Protein AF-A0A958MQM0-F1 (afdb_monomer)

Secondary structure (DSSP, 8-state):
-HHHHHHHHH--TTEEEEEEEEETTEEEEEEEESSHHHHHHHHHHHHT-TTEEEEEEEEEEEEEETTEEEEEEEEEEEEP---

Foldseek 3Di:
DVVVVVCVVPQDPFKDWPDWDDDDQKIKTKIKGADPVSVVVVLVVQPPDLQWADKDWPDWDWDQDPVGIIIITIIMTGGRPPD

Sequence (83 aa):
LKALDYMQTIMPERVWLTSLTYQEEKFSLKGFALTDDDLTDLIQALDKSSFFADVILLQAKEQNTPDGTLKNFEITTAIG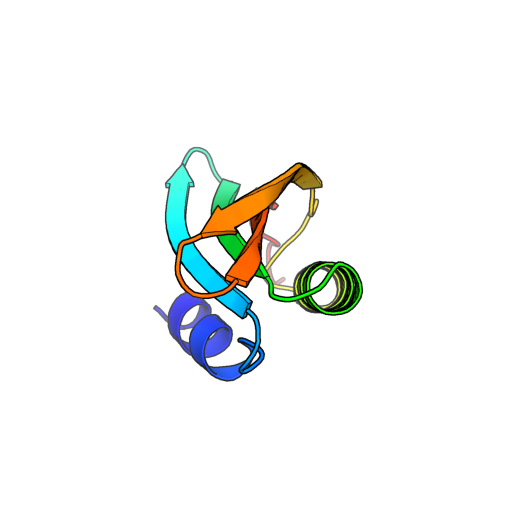VAE

Solvent-accessible surface area (backbone atoms only — not comparable to full-atom values): 4689 Å² total; per-residue (Å²): 113,68,68,62,55,50,51,67,71,67,49,51,100,58,40,49,76,76,44,80,45,79,55,94,71,26,41,39,40,30,29,41,17,61,45,71,64,56,46,50,50,51,54,52,55,43,61,73,31,64,60,36,32,75,77,40,79,78,42,78,43,82,41,80,46,101,93,44,68,30,31,40,34,31,37,37,25,33,63,27,80,74,125

pLDDT: mean 79.85, std 11.15, range [41.44, 92.25]

Nearest PDB structures (foldseek):
  5uvr-assembly1_A  TM=6.040E-01  e=3.601E-02  Pseudomonas aeruginosa
  6lad-assembly7_C  TM=4.844E-01  e=1.787E-01  Akkermansia muciniphila ATCC BAA-835
  6lad-assembly7_A  TM=5.208E-01  e=2.378E-01  Akkermansia muciniphila ATCC BAA-835

Radius of gyration: 12.61 Å; Cα contacts (8 Å, |Δi|>4): 145; chains: 1; bounding box: 32×22×32 Å

Mean predicted aligned error: 7.41 Å

Structure (mmCIF, N/CA/C/O backbone):
data_AF-A0A958MQM0-F1
#
_entry.id   AF-A0A958MQM0-F1
#
loop_
_atom_site.group_PDB
_atom_site.id
_atom_site.type_symbol
_atom_site.label_atom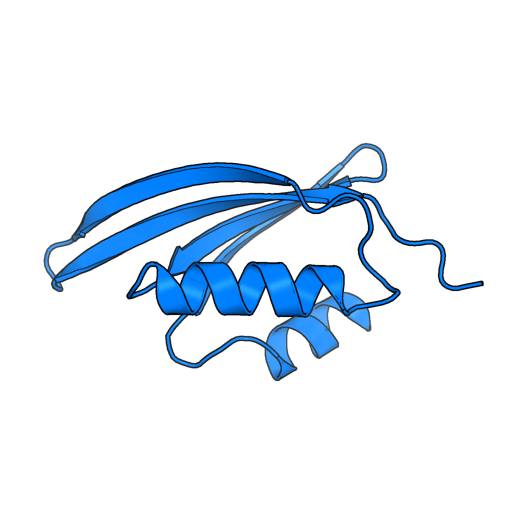_id
_atom_site.label_alt_id
_atom_site.label_comp_id
_atom_site.label_asym_id
_atom_site.label_entity_id
_atom_site.label_seq_id
_atom_site.pdbx_PDB_ins_code
_atom_site.Cartn_x
_atom_site.Cartn_y
_atom_site.Cartn_z
_atom_site.occupancy
_atom_site.B_iso_or_equiv
_atom_site.auth_seq_id
_atom_site.auth_comp_id
_atom_site.auth_asym_id
_atom_site.auth_atom_id
_atom_site.pdbx_PDB_model_num
ATOM 1 N N . LEU A 1 1 ? 3.434 -6.808 16.048 1.00 53.81 1 LEU A N 1
ATOM 2 C CA . LEU A 1 1 ? 4.447 -7.705 15.436 1.00 53.81 1 LEU A CA 1
ATOM 3 C C . LEU A 1 1 ? 3.848 -8.644 14.382 1.00 53.81 1 LEU A C 1
ATOM 5 O O . LEU A 1 1 ? 4.422 -8.711 13.312 1.00 53.81 1 LEU A O 1
ATOM 9 N N . LYS A 1 2 ? 2.678 -9.274 14.594 1.00 60.75 2 LYS A N 1
ATOM 10 C CA . LYS A 1 2 ? 2.047 -10.162 13.587 1.00 60.75 2 LYS A CA 1
ATOM 11 C C . LYS A 1 2 ? 1.641 -9.492 12.262 1.00 60.75 2 LYS A C 1
ATOM 13 O O . LYS A 1 2 ? 1.757 -10.118 11.221 1.00 60.75 2 LYS A O 1
ATOM 18 N N . ALA A 1 3 ? 1.199 -8.232 12.290 1.00 56.41 3 ALA A N 1
ATOM 19 C CA . ALA A 1 3 ? 0.810 -7.510 11.072 1.00 56.41 3 ALA A CA 1
ATOM 20 C C . ALA A 1 3 ? 1.998 -7.263 10.124 1.00 56.41 3 ALA A C 1
ATOM 22 O O . ALA A 1 3 ? 1.856 -7.395 8.916 1.00 56.41 3 ALA A O 1
ATOM 23 N N . LEU A 1 4 ? 3.181 -6.975 10.679 1.00 63.16 4 LEU A N 1
ATOM 24 C CA . LEU A 1 4 ? 4.408 -6.794 9.900 1.00 63.16 4 LEU A CA 1
ATOM 25 C C . LEU A 1 4 ? 4.846 -8.113 9.235 1.00 63.16 4 LEU A C 1
ATOM 27 O O . LEU A 1 4 ? 5.216 -8.122 8.068 1.00 63.16 4 LEU A O 1
ATOM 31 N N . ASP A 1 5 ? 4.751 -9.219 9.975 1.00 65.44 5 ASP A N 1
ATOM 32 C CA . ASP A 1 5 ? 5.089 -10.574 9.513 1.00 65.44 5 ASP A CA 1
ATOM 33 C C . ASP A 1 5 ? 4.142 -11.047 8.391 1.00 65.44 5 ASP A C 1
ATOM 35 O O . ASP A 1 5 ? 4.562 -11.567 7.356 1.00 65.44 5 ASP A O 1
ATOM 39 N N . TYR A 1 6 ? 2.843 -10.766 8.548 1.00 64.25 6 TYR A N 1
ATOM 40 C CA . TYR A 1 6 ? 1.838 -11.031 7.521 1.00 64.25 6 TYR A CA 1
ATOM 41 C C . TYR A 1 6 ? 2.091 -10.201 6.260 1.00 64.25 6 TYR A C 1
ATOM 43 O O . TYR A 1 6 ? 2.082 -10.743 5.160 1.00 64.25 6 TYR A O 1
ATOM 51 N N . MET A 1 7 ? 2.413 -8.912 6.415 1.00 63.84 7 MET A N 1
ATOM 52 C CA . MET A 1 7 ? 2.792 -8.048 5.297 1.00 63.84 7 MET A CA 1
ATOM 53 C C . MET A 1 7 ? 4.000 -8.575 4.517 1.00 63.84 7 MET A C 1
ATOM 55 O O . MET A 1 7 ? 4.006 -8.499 3.294 1.00 63.84 7 MET A O 1
ATOM 59 N N . GLN A 1 8 ? 5.001 -9.143 5.196 1.00 61.34 8 GLN A N 1
ATOM 60 C CA . GLN A 1 8 ? 6.145 -9.771 4.525 1.00 61.34 8 GLN A CA 1
ATOM 61 C C . GLN A 1 8 ? 5.765 -11.024 3.733 1.00 61.34 8 GLN A C 1
ATOM 63 O O . GLN A 1 8 ? 6.390 -11.306 2.717 1.00 61.34 8 GLN A O 1
ATOM 68 N N . THR A 1 9 ? 4.736 -11.750 4.167 1.00 62.38 9 THR A N 1
ATOM 69 C CA . THR A 1 9 ? 4.265 -12.969 3.494 1.00 62.38 9 THR A CA 1
ATOM 70 C C . THR A 1 9 ? 3.396 -12.663 2.272 1.00 62.38 9 THR A C 1
ATOM 72 O O . THR A 1 9 ? 3.405 -13.429 1.313 1.00 62.38 9 THR A O 1
ATOM 75 N N . ILE A 1 10 ? 2.642 -11.560 2.298 1.00 64.44 10 ILE A N 1
ATOM 76 C CA . ILE A 1 10 ? 1.735 -11.176 1.205 1.00 64.44 10 ILE A CA 1
ATOM 77 C C . ILE A 1 10 ? 2.376 -10.244 0.176 1.00 64.44 10 ILE A C 1
ATOM 79 O O . ILE A 1 10 ? 1.731 -9.954 -0.825 1.00 64.44 10 ILE A O 1
ATOM 83 N N . MET A 1 11 ? 3.587 -9.725 0.425 1.00 62.38 11 MET A N 1
ATOM 84 C CA . MET A 1 11 ? 4.225 -8.791 -0.502 1.00 62.38 11 MET A CA 1
ATOM 85 C C . MET A 1 11 ? 4.521 -9.504 -1.833 1.00 62.38 11 MET A C 1
ATOM 87 O O . MET A 1 11 ? 5.304 -10.457 -1.843 1.00 62.38 11 MET A O 1
ATOM 91 N N . PRO A 1 12 ? 3.914 -9.060 -2.951 1.00 60.09 12 PRO A N 1
ATOM 92 C CA . PRO A 1 12 ? 4.224 -9.596 -4.270 1.00 60.09 12 PRO A CA 1
ATOM 93 C C . PRO A 1 12 ? 5.716 -9.420 -4.567 1.00 60.09 12 PRO A C 1
ATOM 95 O O . PRO A 1 12 ? 6.276 -8.375 -4.247 1.00 60.09 12 PRO A O 1
ATOM 98 N N . GLU A 1 13 ? 6.358 -10.360 -5.273 1.00 67.25 13 GLU A N 1
ATOM 99 C CA . GLU A 1 13 ? 7.770 -10.222 -5.708 1.00 67.25 13 GLU A CA 1
ATOM 100 C C . GLU A 1 13 ? 8.044 -8.917 -6.485 1.00 67.25 13 GLU A C 1
ATOM 102 O O . GLU A 1 13 ? 9.186 -8.489 -6.637 1.00 67.25 13 GLU A O 1
ATOM 107 N N . ARG A 1 14 ? 6.980 -8.282 -6.984 1.00 79.88 14 ARG A N 1
ATOM 108 C CA . ARG A 1 14 ? 6.984 -7.102 -7.845 1.00 79.88 14 ARG A CA 1
ATOM 109 C C . ARG A 1 14 ? 6.642 -5.792 -7.132 1.00 79.88 14 ARG A C 1
ATOM 111 O O . ARG A 1 14 ? 6.579 -4.744 -7.780 1.00 79.88 14 ARG A O 1
ATOM 118 N N . VAL A 1 15 ? 6.423 -5.848 -5.819 1.00 81.19 15 VAL A N 1
ATOM 119 C CA . VAL A 1 15 ? 6.053 -4.705 -4.985 1.00 81.19 15 VAL A CA 1
ATOM 120 C C . VAL A 1 15 ? 6.856 -4.736 -3.697 1.00 81.19 15 VAL A C 1
ATOM 122 O O . VAL A 1 15 ? 6.897 -5.743 -2.998 1.00 81.19 15 VAL A O 1
ATOM 125 N N . TRP A 1 16 ? 7.461 -3.611 -3.339 1.00 84.12 16 TRP A N 1
ATOM 126 C CA . TRP A 1 16 ? 8.192 -3.500 -2.083 1.00 84.12 16 TRP A CA 1
ATOM 127 C C . TRP A 1 16 ? 7.895 -2.190 -1.379 1.00 84.12 16 TRP A C 1
ATOM 129 O O . TRP A 1 16 ? 7.696 -1.140 -1.992 1.00 84.12 16 TRP A O 1
ATOM 139 N N . LEU A 1 17 ? 7.902 -2.254 -0.055 1.00 83.88 17 LEU A N 1
ATOM 140 C CA . LEU A 1 17 ? 7.703 -1.097 0.800 1.00 83.88 17 LEU A CA 1
ATOM 141 C C . LEU A 1 17 ? 9.044 -0.448 1.119 1.00 83.88 17 LEU A C 1
ATOM 143 O O . LEU A 1 17 ? 10.013 -1.109 1.484 1.00 83.88 17 LEU A O 1
ATOM 147 N N . THR A 1 18 ? 9.086 0.870 1.005 1.00 84.81 18 THR A N 1
ATOM 148 C CA . THR A 1 18 ? 10.239 1.697 1.366 1.00 84.81 18 THR A CA 1
ATOM 149 C C . THR A 1 18 ? 10.070 2.344 2.725 1.00 84.81 18 THR A C 1
ATOM 151 O O . THR A 1 18 ? 11.053 2.678 3.384 1.00 84.81 18 THR A O 1
ATOM 154 N N . SER A 1 19 ? 8.830 2.545 3.165 1.00 84.75 19 SER A N 1
ATOM 155 C CA . SER A 1 19 ? 8.531 3.073 4.488 1.00 84.75 19 SER A CA 1
ATOM 156 C C . SER A 1 19 ? 7.174 2.589 4.961 1.00 84.75 19 SER A C 1
ATOM 158 O O . SER A 1 19 ? 6.198 2.600 4.216 1.00 84.75 19 SER A O 1
ATOM 160 N N . LEU A 1 20 ? 7.122 2.204 6.230 1.00 84.31 20 LEU A N 1
ATOM 161 C CA . LEU A 1 20 ? 5.890 1.908 6.938 1.00 8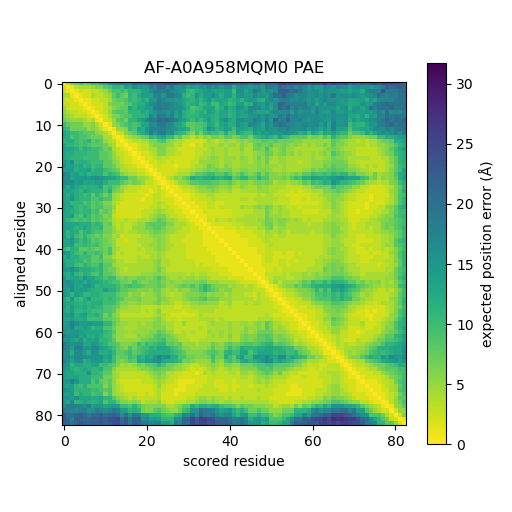4.31 20 LEU A CA 1
ATOM 162 C C . LEU A 1 20 ? 5.887 2.737 8.215 1.00 84.31 20 LEU A C 1
ATOM 164 O O . LEU A 1 20 ? 6.734 2.546 9.087 1.00 84.31 20 LEU A O 1
ATOM 168 N N . THR A 1 21 ? 4.930 3.648 8.316 1.00 84.25 21 THR A N 1
ATOM 169 C CA . THR A 1 21 ? 4.775 4.521 9.475 1.00 84.25 21 THR A CA 1
ATOM 170 C C . THR A 1 21 ? 3.400 4.300 10.071 1.00 84.25 21 THR A C 1
ATOM 172 O O . THR A 1 21 ? 2.410 4.268 9.350 1.00 84.25 21 THR A O 1
ATOM 175 N N . TYR A 1 22 ? 3.332 4.165 11.389 1.00 82.69 22 TYR A N 1
ATOM 176 C CA . TYR A 1 22 ? 2.076 4.089 12.119 1.00 82.69 22 TYR A CA 1
ATOM 177 C C . TYR A 1 22 ? 1.923 5.337 12.986 1.00 82.69 22 TYR A C 1
ATOM 179 O O . TYR A 1 22 ? 2.743 5.565 13.877 1.00 82.69 22 TYR A O 1
ATOM 187 N N . GLN A 1 23 ? 0.918 6.160 12.693 1.00 80.75 23 GLN A N 1
ATOM 188 C CA . GLN A 1 23 ? 0.636 7.416 13.390 1.00 80.75 23 GLN A CA 1
ATOM 189 C C . GLN A 1 23 ? -0.875 7.632 13.462 1.00 80.75 23 GLN A C 1
ATOM 191 O O . GLN A 1 23 ? -1.570 7.389 12.483 1.00 80.75 23 GLN A O 1
ATOM 196 N N . GLU A 1 24 ? -1.368 8.096 14.615 1.00 74.88 24 GLU A N 1
ATOM 197 C CA . GLU A 1 24 ? -2.771 8.519 14.786 1.00 74.88 24 GLU A CA 1
ATOM 198 C C . GLU A 1 24 ? -3.794 7.472 14.299 1.00 74.88 24 GLU A C 1
ATOM 200 O O . GLU A 1 24 ? -4.706 7.786 13.541 1.00 74.88 24 GLU A O 1
ATOM 205 N N . GLU A 1 25 ? -3.604 6.204 14.688 1.00 80.12 25 GLU A N 1
ATOM 206 C CA . GLU A 1 25 ? -4.496 5.082 14.326 1.00 80.12 25 GLU A CA 1
ATOM 207 C C . GLU A 1 25 ? -4.544 4.761 12.819 1.00 80.12 25 GLU A C 1
ATOM 209 O O . GLU A 1 25 ? -5.385 3.986 12.356 1.00 80.12 25 GLU A O 1
ATOM 214 N N . LYS A 1 26 ? -3.585 5.294 12.052 1.00 83.38 26 LYS A N 1
ATOM 215 C CA . LYS A 1 26 ? -3.418 5.047 10.620 1.00 83.38 26 LYS A CA 1
ATOM 216 C C . LYS A 1 26 ? -2.034 4.495 10.301 1.00 83.38 26 LYS A C 1
ATOM 218 O O . LYS A 1 26 ? -1.012 4.916 10.847 1.00 83.38 26 LYS A O 1
ATOM 223 N N . PHE A 1 27 ? -1.996 3.555 9.369 1.00 86.44 27 PHE A N 1
ATOM 224 C CA . PHE A 1 27 ? -0.786 3.091 8.713 1.00 86.44 27 PHE A CA 1
ATOM 225 C C . PHE A 1 27 ? -0.580 3.851 7.410 1.00 86.44 27 PHE A C 1
ATOM 227 O O . PHE A 1 27 ? -1.435 3.845 6.530 1.00 86.44 27 PHE A O 1
ATOM 234 N N . SER A 1 28 ? 0.587 4.460 7.271 1.00 88.00 28 SER A N 1
ATOM 235 C CA . SER A 1 28 ? 1.072 5.069 6.041 1.00 88.00 28 SER A CA 1
ATOM 236 C C . SER A 1 28 ? 2.144 4.174 5.442 1.00 88.00 28 SER A C 1
ATOM 238 O O . SER A 1 28 ? 3.205 3.959 6.033 1.00 88.00 28 SER A O 1
ATOM 240 N N . LEU A 1 29 ? 1.847 3.650 4.264 1.00 88.38 29 LEU A N 1
ATOM 241 C CA . LEU A 1 29 ? 2.668 2.739 3.491 1.00 88.38 29 LEU A CA 1
ATOM 242 C C . LEU A 1 29 ? 3.218 3.487 2.285 1.00 88.38 29 LEU A C 1
ATOM 244 O O . LEU A 1 29 ? 2.461 4.039 1.491 1.00 88.38 29 LEU A O 1
ATOM 248 N N . LYS A 1 30 ? 4.535 3.490 2.129 1.00 90.44 30 LYS A N 1
ATOM 249 C CA . LYS A 1 30 ? 5.201 4.001 0.931 1.00 90.44 30 LYS A CA 1
ATOM 250 C C . LYS A 1 30 ? 5.991 2.877 0.308 1.00 90.44 30 LYS A C 1
ATOM 252 O O . LYS A 1 30 ? 6.611 2.093 1.029 1.00 90.44 30 LYS A O 1
ATOM 257 N N . GLY A 1 31 ? 5.984 2.802 -1.011 1.00 89.50 31 GLY A N 1
ATOM 258 C CA . GLY A 1 31 ? 6.630 1.713 -1.718 1.00 89.50 31 GLY A CA 1
ATOM 259 C C . GLY A 1 31 ? 6.731 1.949 -3.209 1.00 89.50 31 GLY A C 1
ATOM 260 O O . GLY A 1 31 ? 6.345 2.996 -3.722 1.00 89.50 31 GLY A O 1
ATOM 261 N N . PHE A 1 32 ? 7.263 0.947 -3.893 1.00 89.12 32 PHE A N 1
ATOM 262 C CA . PHE A 1 32 ? 7.316 0.905 -5.342 1.00 89.12 32 PHE A CA 1
ATOM 263 C C . PHE A 1 32 ? 6.637 -0.358 -5.853 1.00 89.12 32 PHE A C 1
ATOM 265 O O . PHE A 1 32 ? 6.764 -1.428 -5.260 1.00 89.12 32 PHE A O 1
ATOM 272 N N . ALA A 1 33 ? 5.921 -0.211 -6.959 1.00 89.12 33 ALA A N 1
ATOM 273 C CA . ALA A 1 33 ? 5.319 -1.289 -7.722 1.00 89.12 33 ALA A CA 1
ATOM 274 C C . ALA A 1 33 ? 5.901 -1.285 -9.139 1.00 89.12 33 ALA A C 1
ATOM 276 O O . ALA A 1 33 ? 6.188 -0.221 -9.692 1.00 89.12 33 ALA A O 1
ATOM 277 N N . LEU A 1 34 ? 6.078 -2.461 -9.739 1.00 85.38 34 LEU A N 1
ATOM 278 C CA . LEU A 1 34 ? 6.537 -2.569 -11.127 1.00 85.38 34 LEU A CA 1
ATOM 279 C C . LE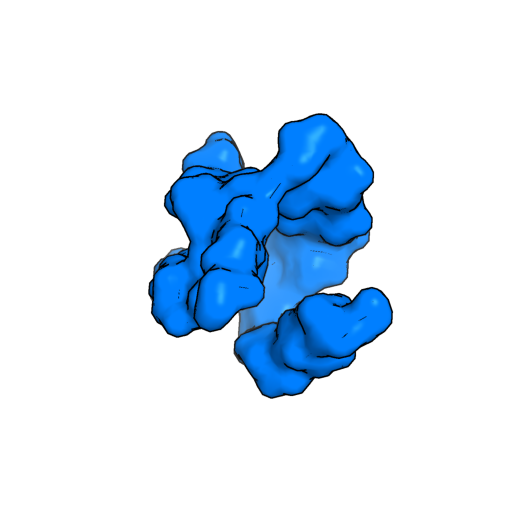U A 1 34 ? 5.470 -2.107 -12.129 1.00 85.38 34 LEU A C 1
ATOM 281 O O . LEU A 1 34 ? 5.811 -1.457 -13.116 1.00 85.38 34 LEU A O 1
ATOM 285 N N . THR A 1 35 ? 4.193 -2.401 -11.879 1.00 85.25 35 THR A N 1
ATOM 286 C CA . THR A 1 35 ? 3.076 -2.020 -12.758 1.00 85.25 35 THR A CA 1
ATOM 287 C C . THR A 1 35 ? 1.891 -1.445 -11.974 1.00 85.25 35 THR A C 1
ATOM 289 O O . THR A 1 35 ? 1.853 -1.493 -10.744 1.00 85.25 35 THR A O 1
ATOM 292 N N . ASP A 1 36 ? 0.922 -0.843 -12.671 1.00 85.31 36 ASP A N 1
ATOM 293 C CA . ASP A 1 36 ? -0.354 -0.451 -12.051 1.00 85.31 36 ASP A CA 1
ATOM 294 C C . ASP A 1 36 ? -1.205 -1.646 -11.616 1.00 85.31 36 ASP A C 1
ATOM 296 O O . ASP A 1 36 ? -1.939 -1.530 -10.634 1.00 85.31 36 ASP A O 1
ATOM 300 N N . ASP A 1 37 ? -1.074 -2.779 -12.303 1.00 87.19 37 ASP A N 1
ATOM 301 C CA . ASP A 1 37 ? -1.762 -4.020 -11.953 1.00 87.19 37 ASP A CA 1
ATOM 302 C C . ASP A 1 37 ? -1.274 -4.527 -10.588 1.00 87.19 37 ASP A C 1
ATOM 304 O O . ASP A 1 37 ? -2.075 -4.734 -9.681 1.00 87.19 37 ASP A O 1
ATOM 308 N N . ASP A 1 38 ? 0.049 -4.545 -10.384 1.00 86.62 38 ASP A N 1
ATOM 309 C CA . ASP A 1 38 ? 0.680 -4.901 -9.106 1.00 86.62 38 ASP A CA 1
ATOM 310 C C . ASP A 1 38 ? 0.238 -3.980 -7.950 1.00 86.62 38 ASP A C 1
ATOM 312 O O . ASP A 1 38 ? 0.006 -4.426 -6.824 1.00 86.62 38 ASP A O 1
ATOM 316 N N . LEU A 1 39 ? 0.114 -2.673 -8.214 1.00 85.94 39 LEU A N 1
ATOM 317 C CA . LEU A 1 39 ? -0.383 -1.713 -7.225 1.00 85.94 39 LEU A CA 1
ATOM 318 C C . LEU A 1 39 ? -1.858 -1.970 -6.889 1.00 85.94 39 LEU A C 1
ATOM 320 O O . LEU A 1 39 ? -2.260 -1.868 -5.730 1.00 85.94 39 LEU A O 1
ATOM 324 N N . THR A 1 40 ? -2.664 -2.288 -7.899 1.00 87.88 40 THR A N 1
ATOM 325 C CA . THR A 1 40 ? -4.089 -2.581 -7.728 1.00 87.88 40 THR A CA 1
ATOM 326 C C . THR A 1 40 ? -4.285 -3.862 -6.921 1.00 87.88 40 THR A C 1
ATOM 328 O O . THR A 1 40 ? -5.097 -3.867 -5.995 1.00 87.88 40 THR A O 1
ATOM 331 N N . ASP A 1 41 ? -3.505 -4.909 -7.201 1.00 87.94 41 ASP A N 1
ATOM 332 C CA . ASP A 1 41 ? -3.518 -6.163 -6.442 1.00 87.94 41 ASP A CA 1
ATOM 333 C C . ASP A 1 41 ? -3.144 -5.933 -4.970 1.00 87.94 41 ASP A C 1
ATOM 335 O O . ASP A 1 41 ? -3.862 -6.383 -4.076 1.00 87.94 41 ASP A O 1
ATOM 339 N N . LEU A 1 42 ? -2.116 -5.114 -4.698 1.00 85.12 42 LEU A N 1
ATOM 340 C CA . LEU A 1 42 ? -1.758 -4.723 -3.331 1.00 85.12 42 LEU A CA 1
ATOM 341 C C . LEU A 1 42 ? -2.928 -4.039 -2.608 1.00 85.12 42 LEU A C 1
ATOM 343 O O . LEU A 1 42 ? -3.238 -4.388 -1.469 1.00 85.12 42 LEU A O 1
ATOM 347 N N . ILE A 1 43 ? -3.574 -3.058 -3.246 1.00 86.44 43 ILE A N 1
ATOM 348 C CA . ILE A 1 43 ? -4.708 -2.336 -2.652 1.00 86.44 43 ILE A CA 1
ATOM 349 C C . ILE A 1 43 ? -5.854 -3.309 -2.355 1.00 86.44 43 ILE A C 1
ATOM 351 O O . ILE A 1 43 ? -6.414 -3.267 -1.262 1.00 86.44 43 ILE A O 1
ATOM 355 N N . GLN A 1 44 ? -6.166 -4.225 -3.276 1.00 87.31 44 GLN A N 1
ATOM 356 C CA . GLN A 1 44 ? -7.190 -5.248 -3.057 1.00 87.31 44 GLN A CA 1
ATOM 357 C C . GLN A 1 44 ? -6.821 -6.239 -1.947 1.00 87.31 44 GLN A C 1
ATOM 359 O O . GLN A 1 44 ? -7.699 -6.680 -1.207 1.00 87.31 44 GLN A O 1
ATOM 364 N N . ALA A 1 45 ? -5.547 -6.607 -1.815 1.00 84.44 45 ALA A N 1
ATOM 365 C CA . ALA A 1 45 ? -5.072 -7.473 -0.741 1.00 84.44 45 ALA A CA 1
ATOM 366 C C . ALA A 1 45 ? -5.179 -6.788 0.630 1.00 84.44 45 ALA A C 1
ATOM 368 O O . ALA A 1 45 ? -5.566 -7.430 1.608 1.00 84.44 45 ALA A O 1
ATOM 369 N N . LEU A 1 46 ? -4.880 -5.486 0.695 1.00 82.56 46 LEU A N 1
ATOM 370 C CA . LEU A 1 46 ? -5.063 -4.675 1.899 1.00 82.56 46 LEU A CA 1
ATOM 371 C C . LEU A 1 46 ? -6.546 -4.537 2.257 1.00 82.56 46 LEU A C 1
ATOM 373 O O . LEU A 1 46 ? -6.894 -4.738 3.413 1.00 82.56 46 LEU A O 1
ATOM 377 N N . ASP A 1 47 ? -7.409 -4.273 1.275 1.00 82.81 47 ASP A N 1
ATOM 378 C CA . ASP A 1 47 ? -8.861 -4.144 1.461 1.00 82.81 47 ASP A CA 1
ATOM 379 C C . ASP A 1 47 ? -9.521 -5.458 1.919 1.00 82.81 47 ASP A C 1
ATOM 381 O O . ASP A 1 47 ? -10.379 -5.471 2.797 1.00 82.81 47 ASP A O 1
ATOM 385 N N . LYS A 1 48 ? -9.060 -6.602 1.395 1.00 82.69 48 LYS A N 1
ATOM 386 C CA . LYS A 1 48 ? -9.516 -7.935 1.832 1.00 82.69 48 LYS A CA 1
ATOM 387 C C . LYS A 1 48 ? -9.072 -8.306 3.245 1.00 82.69 48 LYS A C 1
ATOM 389 O O . LYS A 1 48 ? -9.578 -9.279 3.807 1.00 82.69 48 LYS A O 1
ATOM 394 N N . SER A 1 49 ? -8.091 -7.606 3.801 1.00 79.31 49 SER A N 1
ATOM 395 C CA . SER A 1 49 ? -7.518 -7.941 5.095 1.00 79.31 49 SER A CA 1
ATOM 396 C C . SER A 1 49 ? -8.330 -7.299 6.213 1.00 79.31 49 SER A C 1
ATOM 398 O O . SER A 1 49 ? -8.405 -6.083 6.312 1.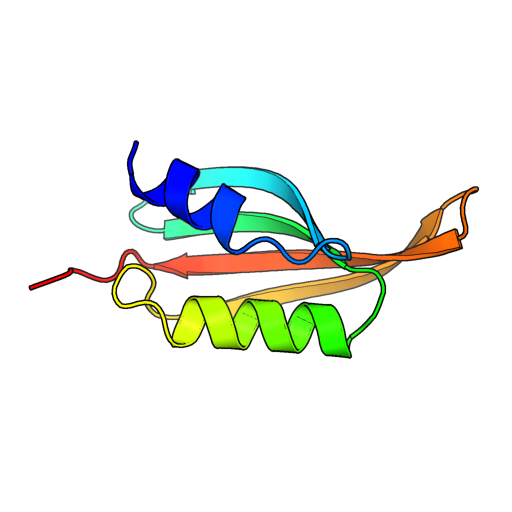00 79.31 49 SER A O 1
ATOM 400 N N . SER A 1 50 ? -8.854 -8.100 7.144 1.00 76.75 50 SER A N 1
ATOM 401 C CA . SER A 1 50 ? -9.600 -7.593 8.311 1.00 76.75 50 SER A CA 1
ATOM 402 C C . SER A 1 50 ? -8.764 -6.722 9.266 1.00 76.75 50 SER A C 1
ATOM 404 O O . SER A 1 50 ? -9.297 -6.165 10.219 1.00 76.75 50 SER A O 1
ATOM 406 N N . PHE A 1 51 ? -7.452 -6.618 9.036 1.00 74.00 51 PHE A N 1
ATOM 407 C CA . PHE A 1 51 ? -6.533 -5.789 9.817 1.00 74.00 51 PHE A CA 1
ATOM 408 C C . PHE A 1 51 ? -6.447 -4.338 9.330 1.00 74.00 51 PHE A C 1
ATOM 410 O O . PHE A 1 51 ? -5.992 -3.477 10.085 1.00 74.00 51 PHE A O 1
ATOM 417 N N . PHE A 1 52 ? -6.847 -4.060 8.088 1.00 81.62 52 PHE A N 1
ATOM 418 C CA . PHE A 1 52 ? -6.767 -2.733 7.485 1.00 81.62 52 PHE A CA 1
ATOM 419 C C . PHE A 1 52 ? -8.165 -2.300 7.046 1.00 81.62 52 PHE A C 1
ATOM 421 O O . PHE A 1 52 ? -8.906 -3.068 6.448 1.00 81.62 52 PHE A O 1
ATOM 428 N N . ALA A 1 53 ? -8.532 -1.066 7.367 1.00 81.00 53 ALA A N 1
ATOM 429 C CA . ALA A 1 53 ? -9.785 -0.451 6.948 1.00 81.00 53 ALA A CA 1
ATOM 430 C C . ALA A 1 53 ? -9.478 0.862 6.223 1.00 81.00 53 ALA A C 1
ATOM 432 O O . ALA A 1 53 ? -8.418 1.446 6.438 1.00 81.00 53 ALA A O 1
ATOM 433 N N . ASP A 1 54 ? -10.394 1.345 5.385 1.00 84.69 54 ASP A N 1
ATOM 434 C CA . ASP A 1 54 ? -10.270 2.661 4.737 1.00 84.69 54 ASP A CA 1
ATOM 435 C C . ASP A 1 54 ? -8.945 2.815 3.951 1.00 84.69 54 ASP A C 1
ATOM 437 O O . ASP A 1 54 ? -8.114 3.687 4.218 1.00 84.69 54 ASP A O 1
ATOM 441 N N . VAL A 1 55 ? -8.699 1.896 3.009 1.00 87.25 55 VAL A N 1
ATOM 442 C CA . VAL A 1 55 ? -7.483 1.894 2.183 1.00 87.25 55 VAL A CA 1
ATOM 443 C C . VAL A 1 55 ? -7.567 3.003 1.134 1.00 87.25 55 VAL A C 1
ATOM 445 O O . VAL A 1 55 ? -8.358 2.938 0.197 1.00 87.25 55 VAL A O 1
ATOM 448 N N . ILE A 1 56 ? -6.723 4.024 1.270 1.00 88.44 56 ILE A N 1
ATOM 449 C CA . ILE A 1 56 ? -6.703 5.206 0.405 1.00 88.44 56 ILE A CA 1
ATOM 450 C C . ILE A 1 56 ? -5.338 5.328 -0.270 1.00 88.44 56 ILE A C 1
ATOM 452 O O . ILE A 1 56 ? -4.306 5.472 0.386 1.00 88.44 56 ILE A O 1
ATOM 456 N N . LEU A 1 57 ? -5.334 5.355 -1.601 1.00 89.62 57 LEU A N 1
ATOM 457 C CA . LEU A 1 57 ? -4.153 5.684 -2.394 1.00 89.62 57 LEU A CA 1
ATOM 458 C C . LEU A 1 57 ? -3.964 7.209 -2.434 1.00 89.62 57 LEU A C 1
ATOM 460 O O . LEU A 1 57 ? -4.708 7.919 -3.108 1.00 89.62 57 LEU A O 1
ATOM 464 N N . LEU A 1 58 ? -2.963 7.717 -1.716 1.00 90.19 58 LEU A N 1
ATOM 465 C CA . LEU A 1 58 ? -2.618 9.142 -1.678 1.00 90.19 58 LEU A CA 1
ATOM 466 C C . LEU A 1 58 ? -1.805 9.565 -2.900 1.00 90.19 58 LEU A C 1
ATOM 468 O O . LEU A 1 58 ? -1.952 10.679 -3.406 1.00 90.19 58 LEU A O 1
ATOM 472 N N . GLN A 1 59 ? -0.923 8.686 -3.375 1.00 88.06 59 GLN A N 1
ATOM 473 C CA . GLN A 1 59 ? -0.059 8.976 -4.509 1.00 88.06 59 GLN A CA 1
ATOM 474 C C . GLN A 1 59 ? 0.245 7.710 -5.299 1.00 88.06 59 GLN A C 1
ATOM 476 O O . GLN A 1 59 ? 0.524 6.670 -4.719 1.00 88.06 59 GLN A O 1
ATOM 481 N N . ALA A 1 60 ? 0.257 7.831 -6.623 1.00 88.81 60 ALA A N 1
ATOM 482 C CA . ALA A 1 60 ? 0.858 6.862 -7.527 1.00 88.81 60 ALA A CA 1
ATOM 483 C C . ALA A 1 60 ? 1.517 7.632 -8.670 1.00 88.81 60 ALA A C 1
ATOM 485 O O . ALA A 1 60 ? 0.841 8.300 -9.453 1.00 88.81 60 ALA A O 1
ATOM 486 N N . LYS A 1 61 ? 2.847 7.601 -8.730 1.00 88.88 61 LYS A N 1
ATOM 487 C CA . LYS A 1 61 ? 3.637 8.294 -9.748 1.00 88.88 61 LYS A CA 1
ATOM 488 C C . LYS A 1 61 ? 4.671 7.367 -10.345 1.00 88.88 61 LYS A C 1
ATOM 490 O O . LYS A 1 61 ? 5.370 6.658 -9.631 1.00 88.88 61 LYS A O 1
ATOM 495 N N . GLU A 1 62 ? 4.815 7.437 -11.656 1.00 89.19 62 GLU A N 1
ATOM 496 C CA . GLU A 1 62 ? 5.907 6.779 -12.356 1.00 89.19 62 GLU A CA 1
ATOM 497 C C . GLU A 1 62 ? 7.216 7.515 -12.068 1.00 89.19 62 GLU A C 1
ATOM 499 O O . GLU A 1 62 ? 7.355 8.721 -12.276 1.00 89.19 62 GLU A O 1
ATOM 504 N N . GLN A 1 63 ? 8.177 6.768 -11.558 1.00 86.81 63 GLN A N 1
ATOM 505 C CA . GLN A 1 63 ? 9.518 7.191 -11.245 1.00 86.81 63 GLN A CA 1
ATOM 506 C C . GLN A 1 63 ? 10.480 6.393 -12.121 1.00 86.81 63 GLN A C 1
ATOM 508 O O . GLN A 1 63 ? 10.634 5.181 -11.983 1.00 86.81 63 GLN A O 1
ATOM 513 N N . ASN A 1 64 ? 11.144 7.097 -13.033 1.00 82.38 64 ASN A N 1
ATOM 514 C CA . ASN A 1 64 ? 12.208 6.515 -13.835 1.00 82.38 64 ASN A CA 1
ATOM 515 C C . ASN A 1 64 ? 13.450 6.363 -12.960 1.00 82.38 64 ASN A C 1
ATOM 517 O O . ASN A 1 64 ? 14.040 7.349 -12.515 1.00 82.38 64 ASN A O 1
ATOM 521 N N . THR A 1 65 ? 13.816 5.120 -12.688 1.00 78.31 65 THR A N 1
ATOM 522 C CA . THR A 1 65 ? 15.061 4.755 -12.020 1.00 78.31 65 THR A CA 1
ATOM 523 C C . THR A 1 65 ? 16.075 4.291 -13.067 1.00 78.31 65 THR A C 1
ATOM 525 O O . THR A 1 65 ? 15.685 3.918 -14.174 1.00 78.31 65 THR A O 1
ATOM 528 N N . PRO A 1 66 ? 17.382 4.309 -12.761 1.00 75.56 66 PRO A N 1
ATOM 529 C CA . PRO A 1 66 ? 18.400 3.796 -13.678 1.00 75.56 66 PRO A CA 1
ATOM 530 C C . PRO A 1 66 ? 18.217 2.312 -14.050 1.00 75.56 66 PRO A C 1
ATOM 532 O O . PRO A 1 66 ? 18.735 1.899 -15.081 1.00 75.56 66 PRO A O 1
ATOM 535 N N . ASP A 1 67 ? 17.468 1.543 -13.252 1.00 74.25 67 ASP A N 1
ATOM 536 C CA . ASP A 1 67 ? 17.162 0.123 -13.488 1.00 74.25 67 ASP A CA 1
ATOM 537 C C . ASP A 1 67 ? 15.852 -0.090 -14.280 1.00 74.25 67 ASP A C 1
ATOM 539 O O . ASP A 1 67 ? 15.555 -1.190 -14.737 1.00 74.25 67 ASP A O 1
ATOM 543 N N . GLY A 1 68 ? 15.059 0.971 -14.476 1.00 79.38 68 GLY A N 1
ATOM 544 C CA . GLY A 1 68 ? 13.770 0.915 -15.165 1.00 79.38 68 GLY A CA 1
ATOM 545 C C . GLY A 1 68 ? 12.733 1.894 -14.612 1.00 79.38 68 GLY A C 1
ATOM 546 O O . GLY A 1 68 ? 12.967 2.622 -13.643 1.00 79.38 68 GLY A O 1
ATOM 547 N N . THR A 1 69 ? 11.556 1.925 -15.231 1.00 82.88 69 THR A N 1
ATOM 548 C CA . THR A 1 69 ? 10.418 2.717 -14.749 1.00 82.88 69 THR A CA 1
ATOM 549 C C . THR A 1 69 ? 9.677 1.941 -13.665 1.00 82.88 69 THR A C 1
ATOM 551 O O . THR A 1 69 ? 9.245 0.817 -13.894 1.00 82.88 69 THR A O 1
ATOM 554 N N . LEU A 1 70 ? 9.525 2.548 -12.490 1.00 87.56 70 LEU A N 1
ATOM 555 C CA . LEU A 1 70 ? 8.786 1.994 -11.356 1.00 87.56 70 LEU A CA 1
ATOM 556 C C . LEU A 1 70 ? 7.650 2.931 -10.973 1.00 87.56 70 LEU A C 1
ATOM 558 O O . LEU A 1 70 ? 7.754 4.136 -11.165 1.00 87.56 70 LEU A O 1
ATOM 562 N N . LYS A 1 71 ? 6.582 2.423 -10.369 1.00 87.56 71 LYS A N 1
ATOM 563 C CA . LYS A 1 71 ? 5.525 3.253 -9.790 1.00 87.56 71 LYS A CA 1
ATOM 564 C C . LYS A 1 71 ? 5.764 3.445 -8.307 1.00 87.56 71 LYS A C 1
ATOM 566 O O . LYS A 1 71 ? 5.552 2.532 -7.522 1.00 87.56 71 LYS A O 1
ATOM 571 N N . ASN A 1 72 ? 6.178 4.645 -7.923 1.00 91.00 72 ASN A N 1
ATOM 572 C CA . ASN A 1 72 ? 6.190 5.059 -6.530 1.00 91.00 72 ASN A CA 1
ATOM 573 C C . ASN A 1 72 ? 4.753 5.286 -6.062 1.00 91.00 72 ASN A C 1
ATOM 575 O O . ASN A 1 72 ? 4.022 6.066 -6.681 1.00 91.00 72 ASN A O 1
ATOM 579 N N . PHE A 1 73 ? 4.363 4.642 -4.971 1.00 91.50 73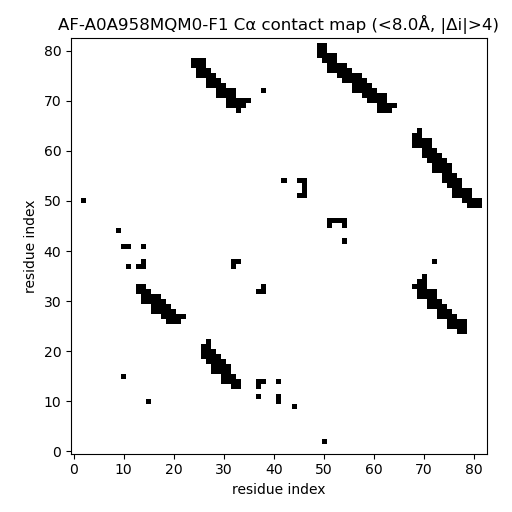 PHE A N 1
ATOM 580 C CA . PHE A 1 73 ? 3.039 4.796 -4.397 1.00 91.50 73 PHE A CA 1
ATOM 581 C C . PHE A 1 73 ? 3.087 5.134 -2.910 1.00 91.50 73 PHE A C 1
ATOM 583 O O . PHE A 1 73 ? 4.010 4.777 -2.177 1.00 91.50 73 PHE A O 1
ATOM 590 N N . GLU A 1 74 ? 2.037 5.815 -2.471 1.00 92.25 74 GLU A N 1
ATOM 591 C CA . GLU A 1 74 ? 1.766 6.118 -1.076 1.00 92.25 74 GLU A CA 1
ATOM 592 C C . GLU A 1 74 ? 0.315 5.757 -0.780 1.00 92.25 74 GLU A C 1
ATOM 594 O O . GLU A 1 74 ? -0.605 6.296 -1.396 1.00 92.25 74 GLU A O 1
ATOM 599 N N . ILE A 1 75 ? 0.122 4.830 0.149 1.00 90.75 75 ILE A N 1
ATOM 600 C CA . ILE A 1 75 ? -1.179 4.350 0.603 1.00 90.75 75 ILE A CA 1
ATOM 601 C C . ILE A 1 75 ? -1.300 4.684 2.084 1.00 90.75 75 ILE A C 1
ATOM 603 O O . ILE A 1 75 ? -0.360 4.497 2.853 1.00 90.75 75 ILE A O 1
ATOM 607 N N . THR A 1 7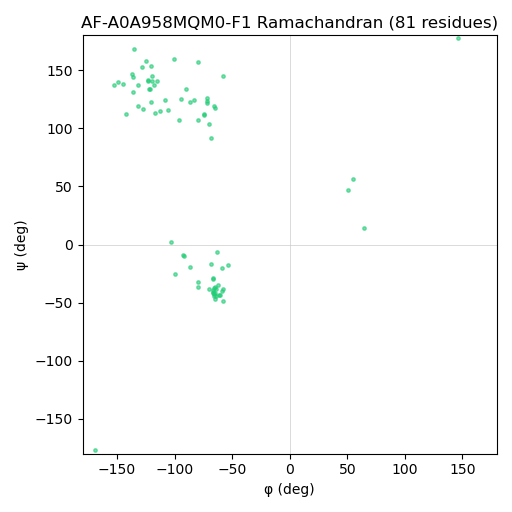6 ? -2.463 5.160 2.500 1.00 89.75 76 THR A N 1
ATOM 608 C CA . THR A 1 76 ? -2.823 5.253 3.911 1.00 89.75 76 THR A CA 1
ATOM 609 C C . THR A 1 76 ? -3.993 4.326 4.191 1.00 89.75 76 THR A C 1
ATOM 611 O O . THR A 1 76 ? -4.877 4.172 3.358 1.00 89.75 76 THR A O 1
ATOM 614 N N . THR A 1 77 ? -3.971 3.667 5.339 1.00 88.56 77 THR A N 1
ATOM 615 C CA . THR A 1 77 ? -5.030 2.762 5.795 1.00 88.56 77 THR A CA 1
ATOM 616 C C . THR A 1 77 ? -5.291 3.041 7.268 1.00 88.56 77 THR A C 1
ATOM 618 O O . THR A 1 77 ? -4.358 3.353 8.009 1.00 88.56 77 THR A O 1
ATOM 621 N N . ALA A 1 78 ? -6.534 2.957 7.715 1.00 86.31 78 ALA A N 1
ATOM 622 C CA . ALA A 1 78 ? -6.874 2.925 9.131 1.00 86.31 78 ALA A CA 1
ATOM 623 C C . ALA A 1 78 ? -6.662 1.514 9.707 1.00 86.31 78 ALA A C 1
ATOM 625 O O . ALA A 1 78 ? -6.685 0.515 8.982 1.00 86.31 78 ALA A O 1
ATOM 626 N N . ILE A 1 79 ? -6.468 1.414 11.024 1.00 79.94 79 ILE A N 1
ATOM 627 C CA . ILE A 1 79 ? -6.506 0.111 11.698 1.00 79.94 79 ILE A CA 1
ATOM 628 C C . ILE A 1 79 ? -7.926 -0.450 11.612 1.00 79.94 79 ILE A C 1
ATOM 630 O O . ILE A 1 79 ? -8.863 0.131 12.157 1.00 79.94 79 ILE A O 1
ATOM 634 N N . GLY A 1 80 ? -8.064 -1.616 10.981 1.00 68.12 80 GLY A N 1
ATOM 635 C CA . GLY A 1 80 ? -9.254 -2.440 11.124 1.00 68.12 80 GLY A CA 1
ATOM 636 C C . GLY A 1 80 ? -9.266 -3.054 12.519 1.00 68.12 8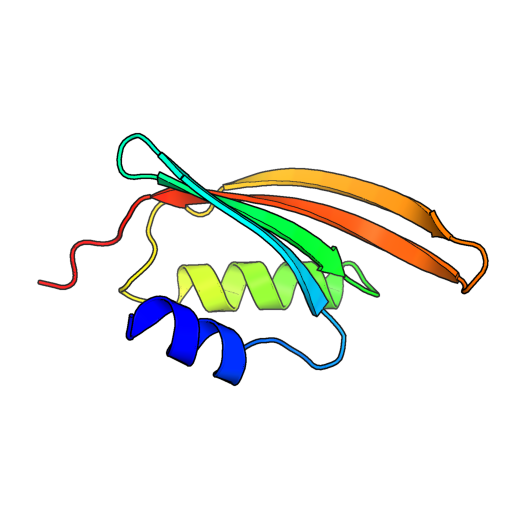0 GLY A C 1
ATOM 637 O O . GLY A 1 80 ? -8.318 -3.737 12.918 1.00 68.12 80 GLY A O 1
ATOM 638 N N . VAL A 1 81 ? -10.317 -2.787 13.291 1.00 57.25 81 VAL A N 1
ATOM 639 C CA . VAL A 1 81 ? -10.556 -3.508 14.543 1.00 5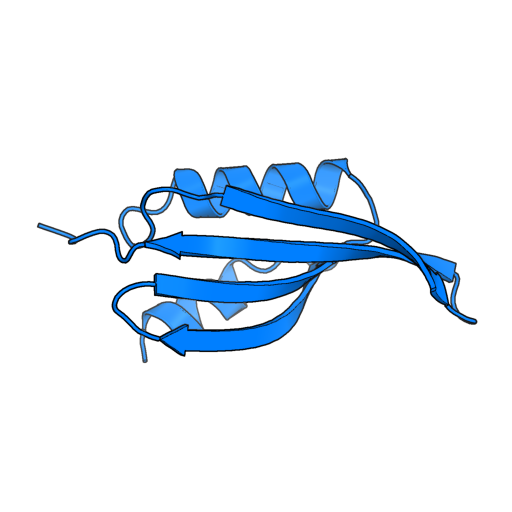7.25 81 VAL A CA 1
ATOM 640 C C . VAL A 1 81 ? -10.958 -4.924 14.139 1.00 57.25 81 VAL A C 1
ATOM 642 O O . VAL A 1 81 ? -12.061 -5.141 13.646 1.00 57.25 81 VAL A O 1
ATOM 645 N N . ALA A 1 82 ? -10.038 -5.879 14.266 1.00 49.66 82 ALA A N 1
ATOM 646 C CA . ALA A 1 82 ? -10.395 -7.288 14.206 1.00 49.66 82 ALA A CA 1
ATOM 647 C C . ALA A 1 82 ? -11.212 -7.595 15.471 1.00 49.66 82 ALA A C 1
ATOM 649 O O . ALA A 1 82 ? -10.628 -7.836 16.530 1.00 49.66 82 ALA A O 1
ATOM 650 N N . GLU A 1 83 ? -12.537 -7.462 15.370 1.00 41.44 83 GLU A N 1
ATOM 651 C CA . GLU A 1 83 ? -13.495 -7.938 16.379 1.00 41.44 83 GLU A CA 1
ATOM 652 C C . GLU A 1 83 ? -13.499 -9.471 16.473 1.00 41.44 83 GLU A C 1
ATOM 654 O O . GLU A 1 83 ? -13.412 -10.146 15.418 1.00 41.44 83 GLU A O 1
#